Protein AF-T2JUA9-F1 (afdb_monomer)

pLDDT: mean 73.53, std 23.43, range [33.09, 97.94]

Sequence (175 aa):
MSMEQFPQRSDSTESLGLSSFHERRRCLEEEHQWLLKQIKRKRTELKNFLDQMRSIGMEIFRRVSPIQQQIQELDREIHELFSEILTKRKLGKKSKEDIVGVYHSLQLMGVISPQSEELKEDDEQWQEDFGDVFSDEQEFKSAKKNNQKKPIIQRKRMKIMILTKGIKNLINQGK

Radius of gyration: 38.96 Å; Cα contacts (8 Å, |Δi|>4): 16; chains: 1; bounding box: 73×70×127 Å

Structure (mmCIF, N/CA/C/O backbone):
data_AF-T2JUA9-F1
#
_entry.id   AF-T2JUA9-F1
#
loop_
_atom_site.group_PDB
_atom_site.id
_atom_site.type_symbol
_atom_site.label_atom_id
_atom_site.label_alt_id
_atom_site.label_comp_id
_atom_site.label_asym_id
_atom_site.label_entity_id
_atom_site.label_seq_id
_atom_site.pdbx_PDB_ins_code
_atom_site.Cartn_x
_atom_site.Cartn_y
_atom_site.Cartn_z
_atom_site.occupancy
_atom_site.B_iso_or_equiv
_atom_site.auth_seq_id
_atom_site.auth_comp_id
_atom_site.auth_asym_id
_atom_site.auth_atom_id
_atom_site.pdbx_PDB_model_num
ATOM 1 N N . MET A 1 1 ? 42.697 -18.830 -91.925 1.00 35.06 1 MET A N 1
ATOM 2 C CA . MET A 1 1 ? 43.591 -18.495 -90.796 1.00 35.06 1 MET A CA 1
ATOM 3 C C . MET A 1 1 ? 43.258 -17.064 -90.407 1.00 35.06 1 MET A C 1
ATOM 5 O O . MET A 1 1 ? 43.391 -16.207 -91.263 1.00 35.06 1 MET A O 1
ATOM 9 N N . SER A 1 2 ? 42.437 -16.878 -89.368 1.00 43.53 2 SER A N 1
ATOM 10 C CA . SER A 1 2 ? 42.854 -16.531 -87.985 1.00 43.53 2 SER A CA 1
ATOM 11 C C . SER A 1 2 ? 43.320 -15.067 -87.911 1.00 43.53 2 SER A C 1
ATOM 13 O O . SER A 1 2 ? 44.166 -14.686 -88.701 1.00 43.53 2 SER A O 1
ATOM 15 N N . MET A 1 3 ? 42.849 -14.183 -87.033 1.00 37.28 3 MET A N 1
ATOM 16 C CA . MET A 1 3 ? 42.080 -14.302 -85.794 1.00 37.28 3 MET A CA 1
ATOM 17 C C . MET A 1 3 ? 41.148 -13.091 -85.663 1.00 37.28 3 MET A C 1
ATOM 19 O O . MET A 1 3 ? 41.554 -11.971 -85.964 1.00 37.28 3 MET A O 1
ATOM 23 N N . GLU A 1 4 ? 39.943 -13.305 -85.139 1.00 47.09 4 GLU A N 1
ATOM 24 C CA . GLU A 1 4 ? 39.171 -12.226 -84.528 1.00 47.09 4 GLU A CA 1
ATOM 25 C C . GLU A 1 4 ? 39.802 -11.847 -83.188 1.00 47.09 4 GLU A C 1
ATOM 27 O O . GLU A 1 4 ? 40.094 -12.710 -82.358 1.00 47.09 4 GLU A O 1
ATOM 32 N N . GLN A 1 5 ? 40.019 -10.551 -82.982 1.00 39.88 5 GLN A N 1
ATOM 33 C CA . GLN A 1 5 ? 40.555 -10.001 -81.747 1.00 39.88 5 GLN A CA 1
ATOM 34 C C . GLN A 1 5 ? 39.461 -9.144 -81.104 1.00 39.88 5 GLN A C 1
ATOM 36 O O . GLN A 1 5 ? 39.274 -7.980 -81.445 1.00 39.88 5 GLN A O 1
ATOM 41 N N . PHE A 1 6 ? 38.699 -9.748 -80.191 1.00 40.50 6 PHE A N 1
ATOM 42 C CA . PHE A 1 6 ? 37.805 -9.017 -79.295 1.00 40.50 6 PHE A CA 1
ATOM 43 C C . PHE A 1 6 ? 38.641 -8.381 -78.175 1.00 40.50 6 PHE A C 1
ATOM 45 O O . PHE A 1 6 ? 39.357 -9.111 -77.481 1.00 40.50 6 PHE A O 1
ATOM 52 N N . PRO A 1 7 ? 38.566 -7.059 -77.941 1.00 47.34 7 PRO A N 1
ATOM 53 C CA . PRO A 1 7 ? 39.173 -6.479 -76.756 1.00 47.34 7 PRO A CA 1
ATOM 54 C C . PRO A 1 7 ? 38.363 -6.907 -75.527 1.00 47.34 7 PRO A C 1
ATOM 56 O O . PRO A 1 7 ? 37.167 -6.627 -75.416 1.00 47.34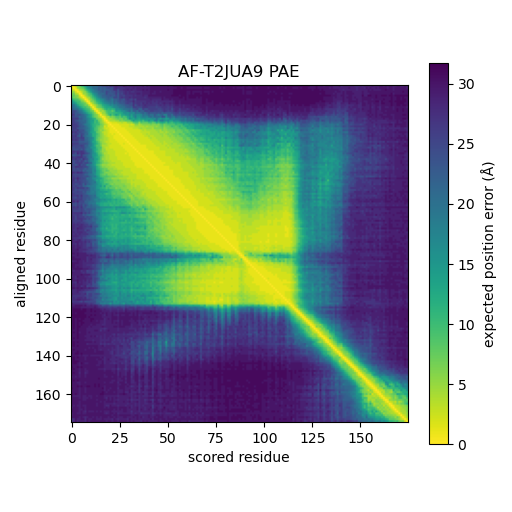 7 PRO A O 1
ATOM 59 N N . GLN A 1 8 ? 39.026 -7.609 -74.606 1.00 47.97 8 GLN A N 1
ATOM 60 C CA . GLN A 1 8 ? 38.468 -7.959 -73.307 1.00 47.97 8 GLN A CA 1
ATOM 61 C C . GLN A 1 8 ? 38.106 -6.688 -72.536 1.00 47.97 8 GLN A C 1
ATOM 63 O O . GLN A 1 8 ? 38.952 -5.839 -72.259 1.00 47.97 8 GLN A O 1
ATOM 68 N N . ARG A 1 9 ? 36.820 -6.565 -72.203 1.00 52.38 9 ARG A N 1
ATOM 69 C CA . ARG A 1 9 ? 36.278 -5.541 -71.317 1.00 52.38 9 ARG A CA 1
ATOM 70 C C . ARG A 1 9 ? 35.889 -6.199 -69.996 1.00 52.38 9 ARG A C 1
ATOM 72 O O . ARG A 1 9 ? 34.756 -6.625 -69.819 1.00 52.38 9 ARG A O 1
ATOM 79 N N . SER A 1 10 ? 36.836 -6.253 -69.081 1.00 54.94 10 SER A N 1
ATOM 80 C CA . SER A 1 10 ? 36.655 -6.528 -67.653 1.00 54.94 10 SER A CA 1
ATOM 81 C C . SER A 1 10 ? 37.862 -5.853 -67.012 1.00 54.94 10 SER A C 1
ATOM 83 O O . SER A 1 10 ? 38.975 -6.100 -67.449 1.00 54.94 10 SER A O 1
ATOM 85 N N . ASP A 1 11 ? 37.733 -4.747 -66.278 1.00 52.72 11 ASP A N 1
ATOM 86 C CA . ASP A 1 11 ? 37.813 -4.805 -64.808 1.00 52.72 11 ASP A CA 1
ATOM 87 C C . ASP A 1 11 ? 37.457 -3.446 -64.150 1.00 52.72 11 ASP A C 1
ATOM 89 O O . ASP A 1 11 ? 37.860 -3.143 -63.029 1.00 52.72 11 ASP A O 1
ATOM 93 N N . SER A 1 12 ? 36.716 -2.557 -64.824 1.00 52.94 12 SER A N 1
ATOM 94 C CA . SER A 1 12 ? 36.457 -1.203 -64.291 1.00 52.94 12 SER A CA 1
ATOM 95 C C . SER A 1 12 ? 35.226 -1.087 -63.377 1.00 52.94 12 SER A C 1
ATOM 97 O O . SER A 1 12 ? 35.005 -0.032 -62.787 1.00 52.94 12 SER A O 1
ATOM 99 N N . THR A 1 13 ? 34.402 -2.132 -63.256 1.00 53.56 13 THR A N 1
ATOM 100 C CA . THR A 1 13 ? 33.140 -2.096 -62.488 1.00 53.56 13 THR A CA 1
ATOM 101 C C . THR A 1 13 ? 33.277 -2.570 -61.040 1.00 53.56 13 THR A C 1
ATOM 103 O O . THR A 1 13 ? 32.517 -2.112 -60.189 1.00 53.56 13 THR A O 1
ATOM 106 N N . GLU A 1 14 ? 34.249 -3.432 -60.722 1.00 56.19 14 GLU A N 1
ATOM 107 C CA . GLU A 1 14 ? 34.450 -3.928 -59.347 1.00 56.19 14 GLU A CA 1
ATOM 108 C C . GLU A 1 14 ? 35.014 -2.848 -58.409 1.00 56.19 14 GLU A C 1
ATOM 110 O O . GLU A 1 14 ? 34.569 -2.719 -57.269 1.00 56.19 14 GLU A O 1
ATOM 115 N N . SER A 1 15 ? 35.929 -2.008 -58.902 1.00 57.44 15 SER A N 1
ATOM 116 C CA . SER A 1 15 ? 36.579 -0.951 -58.109 1.00 57.44 15 SER A CA 1
ATOM 117 C C . SER A 1 15 ? 35.595 0.117 -57.598 1.00 57.44 15 SER A C 1
ATOM 119 O O . SER A 1 15 ? 35.653 0.530 -56.438 1.00 57.44 15 SER A O 1
ATOM 121 N N . LEU A 1 16 ? 34.618 0.515 -58.425 1.00 59.59 16 LEU A N 1
ATOM 122 C CA . LEU A 1 16 ? 33.606 1.514 -58.051 1.00 59.59 16 LEU A CA 1
ATOM 123 C C . LEU A 1 16 ? 32.585 0.965 -57.034 1.00 59.59 16 LEU A C 1
ATOM 125 O O . LEU A 1 16 ? 32.177 1.681 -56.116 1.00 59.59 16 LEU A O 1
ATOM 129 N N . GLY A 1 17 ? 32.213 -0.317 -57.143 1.00 65.44 17 GLY A N 1
ATOM 130 C CA . GLY A 1 17 ? 31.304 -0.973 -56.197 1.00 65.44 17 GLY A CA 1
ATOM 131 C C . GLY A 1 17 ? 31.890 -1.097 -54.786 1.00 65.44 17 GLY A C 1
ATOM 132 O O . GLY A 1 17 ? 31.177 -0.896 -53.800 1.00 65.44 17 GLY A O 1
ATOM 133 N N . LEU A 1 18 ? 33.202 -1.328 -54.669 1.00 68.94 18 LEU A N 1
ATOM 134 C CA . LEU A 1 18 ? 33.895 -1.419 -53.378 1.00 68.94 18 LEU A CA 1
ATOM 135 C C . LEU A 1 18 ? 33.876 -0.094 -52.597 1.00 68.94 18 LEU A C 1
ATOM 137 O O . LEU A 1 18 ? 33.647 -0.111 -51.385 1.00 68.94 18 LEU A O 1
ATOM 141 N N . SER A 1 19 ? 34.035 1.054 -53.271 1.00 78.75 19 SER A N 1
ATOM 142 C CA . SER A 1 19 ? 33.963 2.372 -52.613 1.00 78.75 19 SER A CA 1
ATOM 143 C C . SER A 1 19 ? 32.577 2.631 -52.021 1.00 78.75 19 SER A C 1
ATOM 145 O O . SER A 1 19 ? 32.457 2.901 -50.824 1.00 78.75 19 SER A O 1
ATOM 147 N N . SER A 1 20 ? 31.516 2.434 -52.815 1.00 80.75 20 SER A N 1
ATOM 148 C CA . SER A 1 20 ? 30.131 2.615 -52.347 1.00 80.75 20 SER A CA 1
ATOM 149 C C . SER A 1 20 ? 29.759 1.674 -51.193 1.00 80.75 20 SER A C 1
ATOM 151 O O . SER A 1 20 ? 29.047 2.055 -50.261 1.00 80.75 20 SER A O 1
ATOM 153 N N . PHE A 1 21 ? 30.287 0.446 -51.201 1.00 86.62 21 PHE A N 1
ATOM 154 C CA . PHE A 1 21 ? 30.085 -0.512 -50.121 1.00 86.62 21 PHE A CA 1
ATOM 155 C C . PHE A 1 21 ? 30.770 -0.056 -48.825 1.00 86.62 21 PHE A C 1
ATOM 157 O O . PHE A 1 21 ? 30.180 -0.129 -47.743 1.00 86.62 21 PHE A O 1
ATOM 164 N N . HIS A 1 22 ? 32.007 0.437 -48.915 1.00 88.56 22 HIS A N 1
ATOM 165 C CA . HIS A 1 22 ? 32.740 0.954 -47.763 1.00 88.56 22 HIS A CA 1
ATOM 166 C C . HIS A 1 22 ? 32.113 2.224 -47.179 1.00 88.56 22 HIS A C 1
ATOM 168 O O . HIS A 1 22 ? 32.076 2.357 -45.953 1.00 88.56 22 HIS A O 1
ATOM 174 N N . GLU A 1 23 ? 31.579 3.110 -48.018 1.00 87.25 23 GLU A N 1
ATOM 175 C CA . GLU A 1 23 ? 30.815 4.291 -47.597 1.00 87.25 23 GLU A CA 1
ATOM 176 C C . GLU A 1 23 ? 29.528 3.899 -46.870 1.00 87.25 23 GLU A C 1
ATOM 178 O O . GLU A 1 23 ? 29.301 4.348 -45.745 1.00 87.25 23 GLU A O 1
ATOM 183 N N . ARG A 1 24 ? 28.734 2.978 -47.435 1.00 92.94 24 ARG A N 1
ATOM 184 C CA . ARG A 1 24 ? 27.520 2.471 -46.777 1.00 92.94 24 ARG A CA 1
ATOM 185 C C . ARG A 1 24 ? 27.830 1.826 -45.431 1.00 92.94 24 ARG A C 1
ATOM 187 O O . ARG A 1 24 ? 27.131 2.070 -44.453 1.00 92.94 24 ARG A O 1
ATOM 194 N N . ARG A 1 25 ? 28.887 1.013 -45.360 1.00 92.12 25 ARG A N 1
ATOM 195 C CA . ARG A 1 25 ? 29.331 0.394 -44.104 1.00 92.12 25 ARG A CA 1
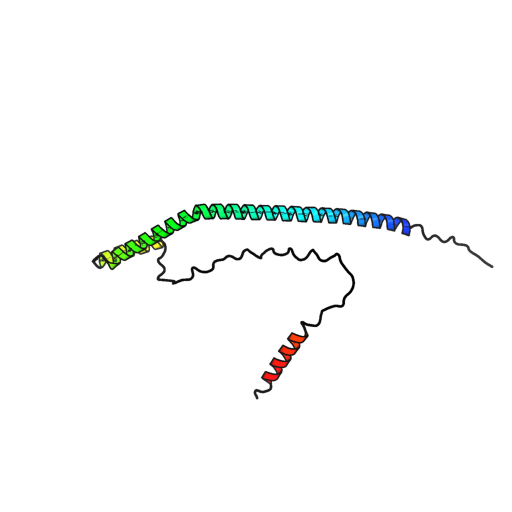ATOM 196 C C . ARG A 1 25 ? 29.737 1.448 -43.071 1.00 92.12 25 ARG A C 1
ATOM 198 O O . ARG A 1 25 ? 29.414 1.282 -41.902 1.00 92.12 25 ARG A O 1
ATOM 205 N N . ARG A 1 26 ? 30.438 2.510 -43.483 1.00 91.50 26 ARG A N 1
ATOM 206 C CA . ARG A 1 26 ? 30.824 3.612 -42.589 1.00 91.50 26 ARG A CA 1
ATOM 207 C C . ARG A 1 26 ? 29.591 4.342 -42.055 1.00 91.50 26 ARG A C 1
ATOM 209 O O . ARG A 1 26 ? 29.487 4.507 -40.848 1.00 91.50 26 ARG A O 1
ATOM 216 N N . CYS A 1 27 ? 28.653 4.694 -42.931 1.00 93.31 27 CYS A N 1
ATOM 217 C CA . CYS A 1 27 ? 27.399 5.347 -42.555 1.00 93.31 27 CYS A CA 1
ATOM 218 C C . CYS A 1 27 ? 26.593 4.497 -41.555 1.00 93.31 27 CYS A C 1
ATOM 220 O O . CYS A 1 27 ? 26.210 4.990 -40.499 1.00 93.31 27 CYS A O 1
ATOM 222 N N . LEU A 1 28 ? 26.443 3.195 -41.819 1.00 95.31 28 LEU A N 1
ATOM 223 C CA . LEU A 1 28 ? 25.773 2.271 -40.897 1.00 95.31 28 LEU A CA 1
ATOM 224 C C . LEU A 1 28 ? 26.480 2.167 -39.540 1.00 95.31 28 LEU A C 1
ATOM 226 O O . LEU A 1 28 ? 25.818 2.076 -38.509 1.00 95.31 28 LEU A O 1
ATOM 230 N N . GLU A 1 29 ? 27.814 2.177 -39.515 1.00 95.31 29 GLU A N 1
ATOM 231 C CA . GLU A 1 29 ? 28.571 2.173 -38.260 1.00 95.31 29 GLU A CA 1
ATOM 232 C C . GLU A 1 29 ? 28.345 3.476 -37.478 1.00 95.31 29 GLU A C 1
ATOM 234 O O . GLU A 1 29 ? 28.133 3.442 -36.269 1.00 95.31 29 GLU A O 1
ATOM 239 N N . GLU A 1 30 ? 28.327 4.626 -38.152 1.00 95.94 30 GLU A N 1
ATOM 240 C CA . GLU A 1 30 ? 28.049 5.925 -37.529 1.00 95.94 30 GLU A CA 1
ATOM 241 C C . GLU A 1 30 ? 26.632 5.987 -36.940 1.00 95.94 30 GLU A C 1
ATOM 243 O O . GLU A 1 30 ? 26.468 6.372 -35.776 1.00 95.94 30 GLU A O 1
ATOM 248 N N . GLU A 1 31 ? 25.622 5.535 -37.689 1.00 95.75 31 GLU A N 1
ATOM 249 C CA . GLU A 1 31 ? 24.239 5.415 -37.215 1.00 95.75 31 GLU A CA 1
ATOM 250 C C . GLU A 1 31 ? 24.129 4.450 -36.030 1.00 95.75 31 GLU A C 1
ATOM 252 O O . GLU A 1 31 ? 23.482 4.762 -35.028 1.00 95.75 31 GLU A O 1
ATOM 257 N N . HIS A 1 32 ? 24.811 3.303 -36.093 1.00 97.19 32 HIS A N 1
ATOM 258 C CA . HIS A 1 32 ? 24.848 2.334 -35.002 1.00 97.19 32 HIS A CA 1
ATOM 259 C C . HIS A 1 32 ? 25.448 2.938 -33.727 1.00 97.19 32 HIS A C 1
ATOM 261 O O . HIS A 1 32 ? 24.864 2.827 -32.645 1.00 97.19 32 HIS A O 1
ATOM 267 N N . GLN A 1 33 ? 26.582 3.638 -33.837 1.00 96.75 33 GLN A N 1
ATOM 268 C CA . GLN A 1 33 ? 27.197 4.312 -32.693 1.00 96.75 33 GLN A CA 1
ATOM 269 C C . GLN A 1 33 ? 26.305 5.431 -32.143 1.00 96.75 33 GLN A C 1
ATOM 271 O O . GLN A 1 33 ? 26.239 5.626 -30.925 1.00 96.75 33 GLN A O 1
ATOM 276 N N . TRP A 1 34 ? 25.600 6.161 -33.009 1.00 97.69 34 TRP A N 1
ATOM 277 C CA . TRP A 1 34 ? 24.633 7.170 -32.586 1.00 97.69 34 TRP A CA 1
ATOM 278 C C . TRP A 1 34 ? 23.453 6.545 -31.829 1.00 97.69 34 TRP A C 1
ATOM 280 O O . TRP A 1 34 ? 23.147 6.990 -30.720 1.00 97.69 34 TRP A O 1
ATOM 290 N N . LEU A 1 35 ? 22.861 5.466 -32.348 1.00 97.81 35 LEU A N 1
ATOM 291 C CA . LEU A 1 35 ? 21.787 4.726 -31.679 1.00 97.81 35 LEU A CA 1
ATOM 292 C C . LEU A 1 35 ? 22.235 4.197 -30.315 1.00 97.81 35 LEU A C 1
ATOM 294 O O . LEU A 1 35 ? 21.528 4.373 -29.324 1.00 97.81 35 LEU A O 1
ATOM 298 N N . LEU A 1 36 ? 23.440 3.629 -30.216 1.00 97.88 36 LEU A N 1
ATOM 299 C CA . LEU A 1 36 ? 23.989 3.172 -28.937 1.00 97.88 36 LEU A CA 1
ATOM 300 C C . LEU A 1 36 ? 24.147 4.313 -27.925 1.00 97.88 36 LEU A C 1
ATOM 302 O O . LEU A 1 36 ? 23.899 4.114 -26.733 1.00 97.88 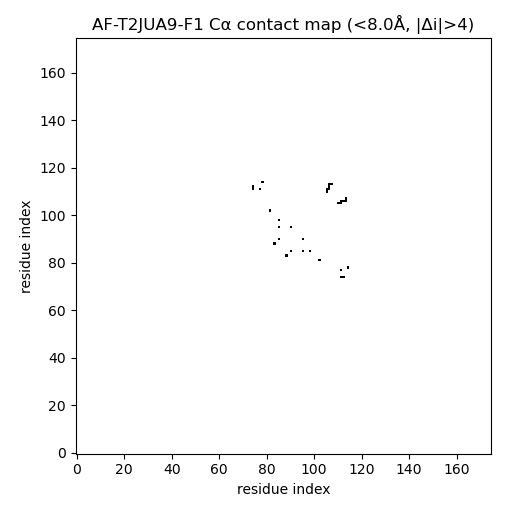36 LEU A O 1
ATOM 306 N N . LYS A 1 37 ? 24.540 5.514 -28.369 1.00 97.81 37 LYS A N 1
ATOM 307 C CA . LYS A 1 37 ? 24.589 6.700 -27.499 1.00 97.81 37 LYS A CA 1
ATOM 308 C C . LYS A 1 37 ? 23.193 7.096 -27.023 1.00 97.81 37 LYS A C 1
ATOM 310 O O . LYS A 1 37 ? 23.035 7.381 -25.838 1.00 97.81 37 LYS A O 1
ATOM 315 N N . GLN A 1 38 ? 22.192 7.070 -27.905 1.00 97.50 38 GLN A N 1
ATOM 316 C CA . GLN A 1 38 ? 20.807 7.369 -27.528 1.00 97.50 38 GLN A CA 1
ATOM 317 C C . GLN A 1 38 ? 20.256 6.350 -26.531 1.00 97.50 38 GLN A C 1
ATOM 319 O O . GLN A 1 38 ? 19.705 6.743 -25.506 1.00 97.50 38 GLN A O 1
ATOM 324 N N . ILE A 1 39 ? 20.477 5.054 -26.767 1.00 97.06 39 ILE A N 1
ATOM 325 C CA . ILE A 1 39 ? 20.061 3.984 -25.851 1.00 97.06 39 ILE A CA 1
ATOM 326 C C . ILE A 1 39 ? 20.698 4.187 -24.475 1.00 97.06 39 ILE A C 1
ATOM 328 O O . ILE A 1 39 ? 20.001 4.143 -23.464 1.00 97.06 39 ILE A O 1
ATOM 332 N N . LYS A 1 40 ? 22.006 4.469 -24.417 1.00 97.50 40 LYS A N 1
ATOM 333 C CA . LYS A 1 40 ? 22.697 4.748 -23.149 1.00 97.50 40 LYS A CA 1
ATOM 334 C C . LYS A 1 40 ? 22.109 5.962 -22.436 1.00 97.50 40 LYS A C 1
ATOM 336 O O . LYS A 1 40 ? 21.808 5.869 -21.253 1.00 97.50 40 LYS A O 1
ATOM 341 N N . ARG A 1 41 ? 21.897 7.068 -23.155 1.00 97.81 41 ARG A N 1
ATOM 342 C CA . ARG A 1 41 ? 21.285 8.278 -22.595 1.00 97.81 41 ARG A CA 1
ATOM 343 C C . ARG A 1 41 ? 19.898 7.986 -22.020 1.00 97.81 41 ARG A C 1
ATOM 345 O O . ARG A 1 41 ? 19.626 8.374 -20.890 1.00 97.81 41 ARG A O 1
ATOM 352 N N . LYS A 1 42 ? 19.053 7.264 -22.760 1.00 97.94 42 LYS A N 1
ATOM 353 C CA . LYS A 1 42 ? 17.697 6.908 -22.323 1.00 97.94 42 LYS A CA 1
ATOM 354 C C . LYS A 1 42 ? 17.691 5.980 -21.113 1.00 97.94 42 LYS A C 1
ATOM 356 O O . LYS A 1 42 ? 16.890 6.189 -20.210 1.00 97.94 42 LYS A O 1
ATOM 361 N N . ARG A 1 43 ? 18.615 5.017 -21.042 1.00 97.19 43 ARG A N 1
ATOM 362 C CA . ARG A 1 43 ? 18.802 4.175 -19.848 1.00 97.19 43 ARG A CA 1
ATOM 363 C C . ARG A 1 43 ? 19.178 5.006 -18.620 1.00 97.19 43 ARG A C 1
ATOM 365 O O . ARG A 1 43 ? 18.602 4.804 -17.557 1.00 97.19 43 ARG A O 1
ATOM 372 N N . THR A 1 44 ? 20.082 5.975 -18.768 1.00 97.69 44 THR A N 1
ATOM 373 C CA . THR A 1 44 ? 20.444 6.884 -17.670 1.00 97.69 44 THR A CA 1
ATOM 374 C C . THR A 1 44 ? 19.271 7.773 -17.249 1.00 97.69 44 THR A C 1
ATOM 376 O O . THR A 1 44 ? 19.032 7.928 -16.056 1.00 97.69 44 THR A O 1
ATOM 379 N N . GLU A 1 45 ? 18.521 8.333 -18.204 1.00 97.88 45 GLU A N 1
ATOM 380 C CA . GLU A 1 45 ? 17.315 9.127 -17.920 1.00 97.88 45 GLU A CA 1
ATOM 381 C C . GLU A 1 45 ? 16.276 8.303 -17.140 1.00 97.88 45 GLU A C 1
ATOM 383 O O . GLU A 1 45 ? 15.756 8.778 -16.132 1.00 97.88 45 GLU A O 1
ATOM 388 N N . LEU A 1 46 ? 16.036 7.050 -17.546 1.00 97.94 46 LEU A N 1
ATOM 389 C CA . LEU A 1 46 ? 15.123 6.139 -16.852 1.00 97.94 46 LEU A CA 1
ATOM 390 C C . LEU A 1 46 ? 15.592 5.823 -15.427 1.00 97.94 46 LEU A C 1
ATOM 392 O O . LEU A 1 46 ? 14.793 5.876 -14.495 1.00 97.94 46 LEU A O 1
ATOM 396 N N . LYS A 1 47 ? 16.884 5.532 -15.245 1.00 97.06 47 LYS A N 1
ATOM 397 C CA . LYS A 1 47 ? 17.455 5.276 -13.918 1.00 97.06 47 LYS A CA 1
ATOM 398 C C . LYS A 1 47 ? 17.265 6.473 -12.984 1.00 97.06 47 LYS A C 1
ATOM 400 O O . LYS A 1 47 ? 16.772 6.304 -11.875 1.00 97.06 47 LYS A O 1
ATOM 405 N N . ASN A 1 48 ? 17.579 7.678 -13.458 1.00 97.56 48 ASN A N 1
ATOM 406 C CA . ASN A 1 48 ? 17.402 8.900 -12.673 1.00 97.56 48 ASN A CA 1
ATOM 407 C C . ASN A 1 48 ? 15.935 9.111 -12.275 1.00 97.56 48 ASN A C 1
ATOM 409 O O . ASN A 1 48 ? 15.654 9.511 -11.148 1.00 97.56 48 ASN A O 1
ATOM 413 N N . PHE A 1 49 ? 15.001 8.827 -13.184 1.00 97.81 49 PHE A N 1
ATOM 414 C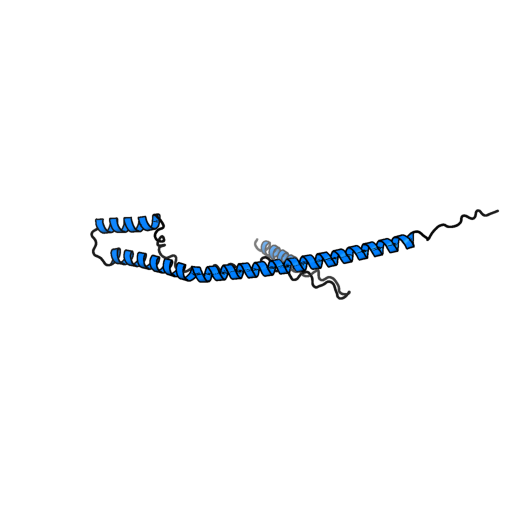 CA . PHE A 1 49 ? 13.573 8.924 -12.896 1.00 97.81 49 PHE A CA 1
ATOM 415 C C . PHE A 1 49 ? 13.126 7.912 -11.829 1.00 97.81 49 PHE A C 1
ATOM 417 O O . PHE A 1 49 ? 12.389 8.271 -10.913 1.00 97.81 49 PHE A O 1
ATOM 424 N N . LEU A 1 50 ? 13.605 6.666 -11.894 1.00 97.25 50 LEU A N 1
ATOM 425 C CA . LEU A 1 50 ? 13.328 5.652 -10.871 1.00 97.25 50 LEU A CA 1
ATOM 426 C C . LEU A 1 50 ? 13.878 6.056 -9.499 1.00 97.25 50 LEU A C 1
ATOM 428 O O . LEU A 1 50 ? 13.176 5.923 -8.496 1.00 97.25 50 LEU A O 1
ATOM 432 N N . ASP A 1 51 ? 15.096 6.595 -9.452 1.00 96.56 51 ASP A N 1
ATOM 433 C CA . ASP A 1 51 ? 15.704 7.079 -8.210 1.00 96.56 51 ASP A CA 1
ATOM 434 C C . ASP A 1 51 ? 14.889 8.239 -7.609 1.00 96.56 51 ASP A C 1
ATOM 436 O O . ASP A 1 51 ? 14.639 8.272 -6.400 1.00 96.56 51 ASP A O 1
ATOM 440 N N . GLN A 1 52 ? 14.393 9.151 -8.452 1.00 97.19 52 GLN A N 1
ATOM 441 C CA . GLN A 1 52 ? 13.494 10.229 -8.034 1.00 97.19 52 GLN A CA 1
ATOM 442 C C . GLN A 1 52 ? 12.165 9.695 -7.491 1.00 97.19 52 GLN A C 1
ATOM 444 O O . GLN A 1 52 ? 11.750 10.101 -6.405 1.00 97.19 52 GLN A O 1
ATOM 449 N N . MET A 1 53 ? 11.516 8.758 -8.189 1.00 96.62 53 MET A N 1
ATOM 450 C CA . MET A 1 53 ? 10.274 8.142 -7.709 1.00 96.62 53 MET A CA 1
ATOM 451 C C . MET A 1 53 ? 10.474 7.427 -6.374 1.00 96.62 53 MET A C 1
ATOM 453 O O . MET A 1 53 ? 9.659 7.591 -5.468 1.00 96.62 53 MET A O 1
ATOM 457 N N . ARG A 1 54 ? 11.582 6.692 -6.210 1.00 95.88 54 ARG A N 1
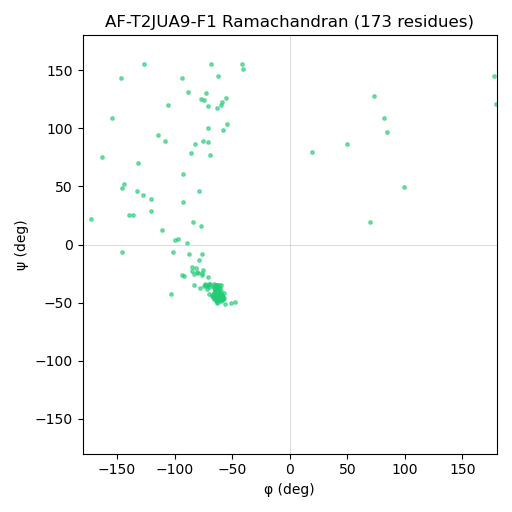ATOM 458 C CA . ARG A 1 54 ? 11.917 6.035 -4.941 1.00 95.88 54 ARG A CA 1
ATOM 459 C C . ARG A 1 54 ? 12.110 7.057 -3.823 1.00 95.88 54 ARG A C 1
ATOM 461 O O . ARG A 1 54 ? 11.600 6.851 -2.726 1.00 95.88 54 ARG A O 1
ATOM 468 N N . SER A 1 55 ? 12.805 8.164 -4.090 1.00 97.19 55 SER A N 1
ATOM 469 C CA . SER A 1 55 ? 12.981 9.245 -3.114 1.00 97.19 55 SER A CA 1
ATOM 470 C C . SER A 1 55 ? 11.646 9.843 -2.674 1.00 97.19 55 SER A C 1
ATOM 472 O O . SER A 1 55 ? 11.412 9.991 -1.477 1.00 97.19 55 SER A O 1
ATOM 474 N N . ILE A 1 56 ? 10.760 10.144 -3.627 1.00 97.31 56 ILE A N 1
ATOM 475 C CA . ILE A 1 56 ? 9.427 10.693 -3.345 1.00 97.31 56 ILE A CA 1
ATOM 476 C C . ILE A 1 56 ? 8.599 9.688 -2.537 1.00 97.31 56 ILE A C 1
ATOM 478 O O . ILE A 1 56 ? 8.012 10.051 -1.520 1.00 97.31 56 ILE A O 1
ATOM 482 N N . GLY A 1 57 ? 8.593 8.414 -2.941 1.00 96.12 57 GLY A N 1
ATOM 483 C CA . GLY A 1 57 ? 7.892 7.352 -2.221 1.00 96.12 57 GLY A CA 1
ATOM 484 C C . GLY A 1 57 ? 8.372 7.211 -0.775 1.00 96.12 57 GLY A C 1
ATOM 485 O O . GLY A 1 57 ? 7.556 7.173 0.144 1.00 96.12 57 GLY A O 1
ATOM 486 N N . MET A 1 58 ? 9.691 7.224 -0.548 1.00 97.12 58 MET A N 1
ATOM 487 C CA . MET A 1 58 ? 10.265 7.185 0.803 1.00 97.12 58 MET A CA 1
ATOM 488 C C . MET A 1 58 ? 9.889 8.413 1.636 1.00 97.12 58 MET A C 1
ATOM 490 O O . MET A 1 58 ? 9.651 8.291 2.836 1.00 97.12 58 MET A O 1
ATOM 494 N N . GLU A 1 59 ? 9.845 9.598 1.031 1.00 96.94 59 GLU A N 1
ATOM 495 C CA . GLU A 1 59 ? 9.460 10.821 1.730 1.00 96.94 59 GLU A CA 1
ATOM 496 C C . GLU A 1 59 ? 7.986 10.796 2.151 1.00 96.94 59 GLU A C 1
ATOM 498 O O . GLU A 1 59 ? 7.675 11.107 3.302 1.00 96.94 59 GLU A O 1
ATOM 503 N N . ILE A 1 60 ? 7.090 10.375 1.255 1.00 96.62 60 ILE A N 1
ATOM 504 C CA . ILE A 1 60 ? 5.666 10.198 1.566 1.00 96.62 60 ILE A CA 1
ATOM 505 C C . ILE A 1 60 ? 5.508 9.175 2.689 1.00 96.62 60 ILE A C 1
ATOM 507 O O . ILE A 1 60 ? 4.849 9.466 3.685 1.00 96.62 60 ILE A O 1
ATOM 511 N N . PHE A 1 61 ? 6.166 8.018 2.580 1.00 95.19 61 PHE A N 1
ATOM 512 C CA . PHE A 1 61 ? 6.111 6.980 3.606 1.00 95.19 61 PHE A CA 1
ATOM 513 C C . PHE A 1 61 ? 6.566 7.502 4.973 1.00 95.19 61 PHE A C 1
ATOM 515 O O . PHE A 1 61 ? 5.868 7.318 5.964 1.00 95.19 61 PHE A O 1
ATOM 522 N N . ARG A 1 62 ? 7.687 8.232 5.035 1.00 95.69 62 ARG A N 1
ATOM 523 C CA . ARG A 1 62 ? 8.182 8.831 6.286 1.00 95.69 62 ARG A CA 1
ATOM 524 C C . ARG A 1 62 ? 7.195 9.811 6.913 1.00 95.69 62 ARG A C 1
ATOM 526 O O . ARG A 1 62 ? 7.137 9.903 8.134 1.00 95.69 62 ARG A O 1
ATOM 533 N N . ARG A 1 63 ? 6.441 10.552 6.098 1.00 95.56 63 ARG A N 1
ATOM 534 C CA . ARG A 1 63 ? 5.438 11.515 6.578 1.00 95.56 63 ARG A CA 1
ATOM 535 C C . ARG A 1 63 ? 4.143 10.833 7.025 1.00 95.56 63 ARG A C 1
ATOM 537 O O . ARG A 1 63 ? 3.546 11.270 8.001 1.00 95.56 63 ARG A O 1
ATOM 544 N N . VAL A 1 64 ? 3.716 9.783 6.326 1.00 96.31 64 VAL A N 1
ATOM 545 C CA . VAL A 1 64 ? 2.449 9.077 6.590 1.00 96.31 64 VAL A CA 1
ATOM 546 C C . VAL A 1 64 ? 2.589 8.040 7.705 1.00 96.31 64 VAL A C 1
ATOM 548 O O . VAL A 1 64 ? 1.670 7.888 8.501 1.00 96.31 64 VAL A O 1
ATOM 551 N N . SER A 1 65 ? 3.742 7.377 7.815 1.00 95.12 65 SER A N 1
ATOM 552 C CA . SER A 1 65 ? 4.024 6.347 8.822 1.00 95.12 65 SER A CA 1
ATOM 553 C C . SER A 1 65 ? 3.637 6.739 10.261 1.00 95.12 65 SER A C 1
ATOM 555 O O . SER A 1 65 ? 2.906 5.966 10.879 1.00 95.12 65 SER A O 1
ATOM 557 N N . PRO A 1 66 ? 4.009 7.917 10.805 1.00 96.25 66 PRO A N 1
ATOM 558 C CA . PRO A 1 66 ? 3.598 8.290 12.161 1.00 96.25 66 PRO A CA 1
ATOM 559 C C . PRO A 1 66 ? 2.083 8.501 12.296 1.00 96.25 66 PRO A C 1
ATOM 561 O O . PRO A 1 66 ? 1.510 8.176 13.330 1.00 96.25 66 PRO A O 1
ATOM 564 N N . ILE A 1 67 ? 1.415 9.009 11.255 1.00 96.50 67 ILE A N 1
ATOM 565 C CA . ILE A 1 67 ? -0.045 9.193 11.253 1.00 96.50 67 ILE A CA 1
ATOM 566 C C . ILE A 1 67 ? -0.732 7.826 11.265 1.00 96.50 67 ILE A C 1
ATOM 568 O O . ILE A 1 67 ? -1.672 7.605 12.021 1.00 96.50 67 ILE A O 1
ATOM 572 N N . GLN A 1 68 ? -0.235 6.888 10.460 1.00 94.12 68 GLN A N 1
ATOM 573 C CA . GLN A 1 68 ? -0.751 5.525 10.428 1.00 94.12 68 GLN A CA 1
ATOM 574 C C . GLN A 1 68 ? -0.572 4.820 11.779 1.00 94.12 68 GLN A C 1
ATOM 576 O O . GLN A 1 68 ? -1.508 4.178 12.246 1.00 94.12 68 GLN A O 1
ATOM 581 N N . GLN A 1 69 ? 0.578 4.997 12.436 1.00 95.25 69 GLN A N 1
ATOM 582 C CA . GLN A 1 69 ? 0.809 4.485 13.791 1.00 95.25 69 GLN A CA 1
ATOM 583 C C . GLN A 1 69 ? -0.179 5.077 14.801 1.00 95.25 69 GLN A C 1
ATOM 585 O O . GLN A 1 69 ? -0.741 4.340 15.602 1.00 95.25 69 GLN A O 1
ATOM 590 N N . GLN A 1 70 ? -0.443 6.385 14.739 1.00 96.56 70 GLN A N 1
ATOM 591 C CA . GLN A 1 70 ? -1.434 7.031 15.608 1.00 96.56 70 GLN A CA 1
ATOM 592 C C . GLN A 1 70 ? -2.851 6.495 15.378 1.00 96.56 70 GLN A C 1
ATOM 594 O O . GLN A 1 70 ? -3.581 6.270 16.337 1.00 96.56 70 GLN A O 1
ATOM 599 N N . ILE A 1 71 ? -3.239 6.266 14.122 1.00 95.12 71 ILE A N 1
ATOM 600 C CA . ILE A 1 71 ? -4.544 5.681 13.787 1.00 95.12 71 ILE A CA 1
ATOM 601 C C . ILE A 1 71 ? -4.657 4.263 14.361 1.00 95.12 71 ILE A C 1
ATOM 603 O O . ILE A 1 71 ? -5.671 3.940 14.969 1.00 95.12 71 ILE A O 1
ATOM 607 N N . GLN A 1 72 ? -3.618 3.439 14.208 1.00 94.06 72 GLN A N 1
ATOM 608 C CA . GLN A 1 72 ? -3.587 2.075 14.749 1.00 94.06 72 GLN A CA 1
AT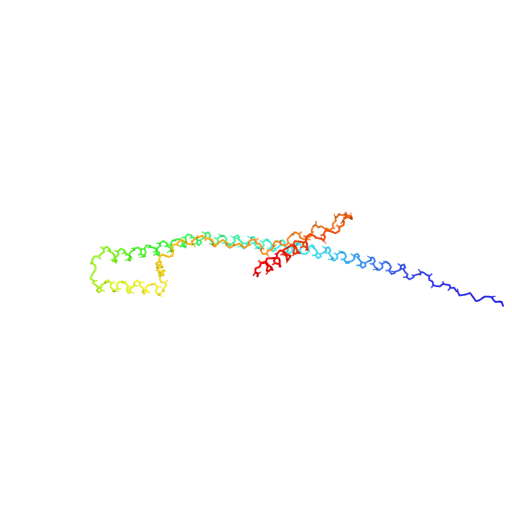OM 609 C C . GLN A 1 72 ? -3.614 2.052 16.282 1.00 94.06 72 GLN A C 1
ATOM 611 O O . GLN A 1 72 ? -4.276 1.203 16.873 1.00 94.06 72 GLN A O 1
ATOM 616 N N . GLU A 1 73 ? -2.914 2.985 16.927 1.00 96.00 73 GLU A N 1
ATOM 617 C CA . GLU A 1 73 ? -2.908 3.125 18.383 1.00 96.00 73 GLU A CA 1
ATOM 618 C C . GLU A 1 73 ? -4.304 3.456 18.917 1.00 96.00 73 GLU A C 1
ATOM 620 O O . GLU A 1 73 ? -4.802 2.770 19.806 1.00 96.00 73 GLU A O 1
ATOM 625 N N . LEU A 1 74 ? -4.962 4.457 18.324 1.00 96.50 74 LEU A N 1
ATOM 626 C CA . LEU A 1 74 ? -6.320 4.852 18.698 1.00 96.50 74 LEU A CA 1
ATOM 627 C C . LEU A 1 74 ? -7.332 3.735 18.438 1.00 96.50 74 LEU A C 1
ATOM 629 O O . LEU A 1 74 ? -8.218 3.504 19.257 1.00 96.50 74 LEU A O 1
ATOM 633 N N . ASP A 1 75 ? -7.205 3.025 17.317 1.00 95.56 75 ASP A N 1
ATOM 634 C CA . ASP A 1 75 ? -8.057 1.876 17.008 1.00 95.56 75 ASP A CA 1
ATOM 635 C C . ASP A 1 75 ? -7.919 0.779 18.079 1.00 95.56 75 ASP A C 1
ATOM 637 O O . ASP A 1 75 ? -8.924 0.275 18.590 1.00 95.56 75 ASP A O 1
ATOM 641 N N . ARG A 1 76 ? -6.685 0.486 18.515 1.00 95.19 76 ARG A N 1
ATOM 642 C CA . ARG A 1 76 ? -6.427 -0.461 19.607 1.00 95.19 76 ARG A CA 1
ATOM 643 C C . ARG A 1 76 ? -6.987 0.022 20.944 1.00 95.19 76 ARG A C 1
ATOM 645 O O . ARG A 1 76 ? -7.643 -0.763 21.626 1.00 95.19 76 ARG A O 1
ATOM 652 N N . GLU A 1 77 ? -6.787 1.291 21.303 1.00 96.44 77 GLU A N 1
ATOM 653 C CA . GLU A 1 77 ? -7.366 1.874 22.522 1.00 96.44 77 GLU A CA 1
ATOM 654 C C . GLU A 1 77 ? -8.894 1.741 22.534 1.00 96.44 77 GLU A C 1
ATOM 656 O O . GLU A 1 77 ? -9.477 1.381 23.558 1.00 96.44 77 GLU A O 1
ATOM 661 N N . ILE A 1 78 ? -9.564 1.969 21.399 1.00 95.94 78 ILE A N 1
ATOM 662 C CA . ILE A 1 78 ? -11.018 1.798 21.306 1.00 95.94 78 ILE A CA 1
ATOM 663 C C . ILE A 1 78 ? -11.407 0.340 21.585 1.00 95.94 78 ILE A C 1
ATOM 665 O O . ILE A 1 78 ? -12.311 0.096 22.391 1.00 95.94 78 ILE A O 1
ATOM 669 N N . HIS A 1 79 ? -10.719 -0.635 20.982 1.00 95.38 79 HIS A N 1
ATOM 670 C CA . HIS A 1 79 ? -10.964 -2.060 21.247 1.00 95.38 79 HIS A CA 1
ATOM 671 C C . HIS A 1 79 ? -10.737 -2.432 22.717 1.00 95.38 79 HIS A C 1
ATOM 673 O O . HIS A 1 79 ? -11.557 -3.137 23.313 1.00 95.38 79 HIS A O 1
ATOM 679 N N . GLU A 1 80 ? -9.670 -1.923 23.333 1.00 94.88 80 GLU A N 1
ATOM 680 C CA . GLU A 1 80 ? -9.376 -2.132 24.753 1.00 94.88 80 GLU A CA 1
ATOM 681 C C . GLU A 1 80 ? -10.472 -1.549 25.656 1.00 94.88 80 GLU A C 1
ATOM 683 O O . GLU A 1 80 ? -10.922 -2.223 26.587 1.00 94.88 80 GLU A O 1
ATOM 688 N N . LEU A 1 81 ? -10.978 -0.349 25.348 1.00 95.00 81 LEU A N 1
ATOM 689 C CA . LEU A 1 81 ? -12.082 0.277 26.081 1.00 95.00 81 LEU A CA 1
ATOM 690 C C . LEU A 1 81 ? -13.368 -0.552 25.993 1.00 95.00 81 LEU A C 1
ATOM 692 O O . LEU A 1 81 ? -14.035 -0.770 27.009 1.00 95.00 81 LEU A O 1
ATOM 696 N N . PHE A 1 82 ? -13.722 -1.052 24.806 1.00 94.31 82 PHE A N 1
ATOM 697 C CA . PHE A 1 82 ? -14.882 -1.935 24.653 1.00 94.31 82 PHE A CA 1
ATOM 698 C C . PHE A 1 82 ? -14.701 -3.251 25.419 1.00 94.31 82 PHE A C 1
ATOM 700 O O . PHE A 1 82 ? -15.622 -3.680 26.121 1.00 94.31 82 PHE A O 1
ATOM 707 N N . SER A 1 83 ? -13.511 -3.854 25.359 1.00 92.31 83 SER A N 1
ATOM 708 C CA . SER A 1 83 ? -13.174 -5.054 26.132 1.00 92.31 83 SER A CA 1
ATOM 709 C C . SER A 1 83 ? -13.309 -4.810 27.635 1.00 92.31 83 SER A C 1
ATOM 711 O O . SER A 1 83 ? -13.964 -5.579 28.344 1.00 92.31 83 SER A O 1
ATOM 713 N N . GLU A 1 84 ? -12.779 -3.696 28.139 1.00 93.12 84 GLU A N 1
ATOM 714 C CA . GLU A 1 84 ? -12.892 -3.315 29.543 1.00 93.12 84 GLU A CA 1
ATOM 715 C C . GLU A 1 84 ? -14.351 -3.113 29.974 1.00 93.12 84 GLU A C 1
ATOM 717 O O . GLU A 1 84 ? -14.769 -3.640 31.012 1.00 93.12 84 GLU A O 1
ATOM 722 N N . ILE A 1 85 ? -15.150 -2.404 29.172 1.00 92.00 85 ILE A N 1
ATOM 723 C CA . ILE A 1 85 ? -16.575 -2.179 29.447 1.00 92.00 85 ILE A CA 1
ATOM 724 C C . ILE A 1 85 ? -17.330 -3.511 29.518 1.00 92.00 85 ILE A C 1
ATOM 726 O O . ILE A 1 85 ? -18.149 -3.699 30.419 1.00 92.00 85 ILE A O 1
ATOM 730 N N . LEU A 1 86 ? -17.061 -4.436 28.596 1.00 89.31 86 LEU A N 1
ATOM 731 C CA . LEU A 1 86 ? -17.789 -5.701 28.487 1.00 89.31 86 LEU A CA 1
ATOM 732 C C . LEU A 1 86 ? -17.345 -6.765 29.502 1.00 89.31 86 LEU A C 1
ATOM 734 O O . LEU A 1 86 ? -18.142 -7.655 29.821 1.00 89.31 86 LEU A O 1
ATOM 738 N N . THR A 1 87 ? -16.109 -6.691 30.007 1.00 88.56 87 THR A N 1
ATOM 739 C CA . THR A 1 87 ? -15.529 -7.699 30.914 1.00 88.56 87 THR A CA 1
ATOM 740 C C . THR A 1 87 ? -15.491 -7.260 32.377 1.00 88.56 87 THR A C 1
ATOM 742 O O . THR A 1 87 ? -15.825 -8.055 33.256 1.00 88.56 87 THR A O 1
ATOM 745 N N . LYS A 1 88 ? -15.110 -6.008 32.668 1.00 80.62 88 LYS A N 1
ATOM 746 C CA . LYS A 1 88 ? -14.859 -5.547 34.046 1.00 80.62 88 LYS A CA 1
ATOM 747 C C . LYS A 1 88 ? -16.089 -4.933 34.712 1.00 80.62 88 LYS A C 1
ATOM 749 O O . LYS A 1 88 ? -16.214 -4.973 35.937 1.00 80.62 88 LYS A O 1
ATOM 754 N N . ARG A 1 89 ? -17.019 -4.361 33.940 1.00 81.31 89 ARG A N 1
ATOM 755 C CA . ARG A 1 89 ? -18.229 -3.726 34.484 1.00 81.31 89 ARG A CA 1
ATOM 756 C C . ARG A 1 89 ? -19.360 -4.748 34.624 1.00 81.31 89 ARG A C 1
ATOM 758 O O . ARG A 1 89 ? -19.704 -5.452 33.679 1.00 81.31 89 ARG A O 1
ATOM 765 N N . LYS A 1 90 ? -20.008 -4.793 35.796 1.00 84.06 90 LYS A N 1
ATOM 766 C CA . LYS A 1 90 ? -21.241 -5.575 35.998 1.00 84.06 90 LYS A CA 1
ATOM 767 C C . LYS A 1 90 ? -22.403 -4.918 35.251 1.00 84.06 90 LYS A C 1
ATOM 769 O O . LYS A 1 90 ? -23.109 -4.078 35.799 1.00 84.06 90 LYS A O 1
ATOM 774 N N . LEU A 1 91 ? -22.569 -5.291 33.989 1.00 84.81 91 LEU A N 1
ATOM 775 C CA . LEU A 1 91 ? -23.656 -4.840 33.127 1.00 84.81 91 LEU A CA 1
ATOM 776 C C . LEU A 1 91 ? -24.830 -5.826 33.177 1.00 84.81 91 LEU A C 1
ATOM 778 O O . LEU A 1 91 ? -24.642 -7.041 33.246 1.00 84.81 91 LEU A O 1
ATOM 782 N N . GLY A 1 92 ? -26.057 -5.304 33.122 1.00 89.62 92 GLY A N 1
ATOM 783 C CA . GLY A 1 92 ? -27.246 -6.129 32.893 1.00 89.62 92 GLY A CA 1
ATOM 784 C C . GLY A 1 92 ? -27.259 -6.698 31.469 1.00 89.62 92 GLY A C 1
ATOM 785 O O . GLY A 1 92 ? -26.674 -6.103 30.566 1.00 89.62 92 GLY A O 1
ATOM 786 N N . LYS A 1 93 ? -27.959 -7.823 31.247 1.00 89.12 93 LYS A N 1
ATOM 787 C CA . LYS A 1 93 ? -27.988 -8.532 29.947 1.00 89.12 93 LYS A CA 1
ATOM 788 C C . LYS A 1 93 ? -28.321 -7.614 28.764 1.00 89.12 93 LYS A C 1
ATOM 790 O O . LYS A 1 93 ? -27.550 -7.553 27.818 1.00 89.12 93 LYS A O 1
ATOM 795 N N . LYS A 1 94 ? -29.403 -6.837 28.880 1.00 91.19 94 LYS A N 1
ATOM 796 C CA . LYS A 1 94 ? -29.842 -5.900 27.837 1.00 91.19 94 LYS A CA 1
ATOM 797 C C . LYS A 1 94 ? -28.792 -4.829 27.525 1.00 91.19 94 LYS A C 1
ATOM 799 O O . LYS A 1 94 ? -28.447 -4.622 26.376 1.00 91.19 94 LYS A O 1
ATOM 804 N N . SER A 1 95 ? -28.218 -4.211 28.559 1.00 91.38 95 SER A N 1
ATOM 805 C CA . SER A 1 95 ? -27.172 -3.197 28.371 1.00 91.38 95 SER A CA 1
ATOM 806 C C . SER A 1 95 ? -25.918 -3.775 27.715 1.00 91.38 95 SER A C 1
ATOM 808 O O . SER A 1 95 ? -25.275 -3.081 26.935 1.00 91.38 95 SER A O 1
ATOM 810 N N . LYS A 1 96 ? -25.569 -5.032 28.013 1.00 91.19 96 LYS A N 1
ATOM 811 C CA . LYS A 1 96 ? -24.450 -5.714 27.359 1.00 91.19 96 LYS A CA 1
ATOM 812 C C . LYS A 1 96 ? -24.727 -5.930 25.868 1.00 91.19 96 LYS A C 1
ATOM 814 O O . LYS A 1 96 ? -23.855 -5.636 25.060 1.00 91.19 96 LYS A O 1
ATOM 819 N N . GLU A 1 97 ? -25.921 -6.403 25.516 1.00 92.94 97 GLU A N 1
ATOM 820 C CA . GLU A 1 97 ? -26.345 -6.583 24.118 1.00 92.94 97 GLU A CA 1
ATOM 821 C C . GLU A 1 97 ? -26.342 -5.259 23.345 1.00 92.94 97 GLU A C 1
ATOM 823 O O . GLU A 1 97 ? -25.796 -5.205 22.247 1.00 92.94 97 GLU A O 1
ATOM 828 N N . ASP A 1 98 ? -26.854 -4.180 23.944 1.00 94.75 98 ASP A N 1
ATOM 829 C CA . ASP A 1 98 ? -26.867 -2.851 23.320 1.00 94.75 98 ASP A CA 1
ATOM 830 C C . ASP A 1 98 ? -25.438 -2.355 23.018 1.00 94.75 98 ASP A C 1
ATOM 832 O O . ASP A 1 98 ? -25.157 -1.876 21.919 1.00 94.75 98 ASP A O 1
ATOM 836 N N . ILE A 1 99 ? -24.506 -2.513 23.967 1.00 93.12 99 ILE A N 1
ATOM 837 C CA . ILE A 1 99 ? -23.100 -2.100 23.797 1.00 93.12 99 ILE A CA 1
ATOM 838 C C . ILE A 1 99 ? -22.401 -2.936 22.720 1.00 93.12 99 ILE A C 1
ATOM 840 O O . ILE A 1 99 ? -21.679 -2.382 21.893 1.00 93.12 99 ILE A O 1
ATOM 844 N N . VAL A 1 100 ? -22.634 -4.252 22.698 1.00 93.56 100 VAL A N 1
ATOM 845 C CA . VAL A 1 100 ? -22.114 -5.142 21.646 1.00 93.56 100 VAL A CA 1
ATOM 846 C C . VAL A 1 100 ? -22.678 -4.751 20.275 1.00 93.56 100 VAL A C 1
ATOM 848 O O . VAL A 1 100 ? -21.941 -4.720 19.292 1.00 93.56 100 VAL A O 1
ATOM 851 N N . GLY A 1 101 ? -23.958 -4.378 20.206 1.00 94.69 101 GLY A N 1
ATOM 852 C CA . GLY A 1 101 ? -24.585 -3.879 18.982 1.00 94.69 101 GLY A CA 1
ATOM 853 C C . GLY A 1 101 ? -23.932 -2.597 18.460 1.00 94.69 101 GLY A C 1
ATOM 854 O O . GLY A 1 101 ? -23.662 -2.492 17.261 1.00 94.69 101 GLY A O 1
ATOM 855 N N . VAL A 1 102 ? -23.618 -1.644 19.345 1.00 95.62 102 VAL A N 1
ATOM 856 C CA . VAL A 1 102 ? -22.875 -0.422 18.980 1.00 95.62 102 VAL A CA 1
ATOM 857 C C . VAL A 1 102 ? -21.476 -0.768 18.481 1.00 95.62 102 VAL A C 1
ATOM 859 O O . VAL A 1 102 ? -21.075 -0.281 17.427 1.00 95.62 102 VAL A O 1
ATOM 862 N N . TYR A 1 103 ? -20.758 -1.633 19.197 1.00 95.44 103 TYR A N 1
ATOM 863 C CA . TYR A 1 103 ? -19.413 -2.063 18.827 1.00 95.44 103 TYR A CA 1
ATOM 864 C C . TYR A 1 103 ? -19.371 -2.672 17.416 1.00 95.44 103 TYR A C 1
ATOM 866 O O . TYR A 1 103 ? -18.629 -2.195 16.557 1.00 95.44 103 TYR A O 1
ATOM 874 N N . HIS A 1 104 ? -20.251 -3.633 17.125 1.00 94.44 104 HIS A N 1
ATOM 875 C CA . HIS A 1 104 ? -20.355 -4.216 15.785 1.00 94.44 104 HIS A CA 1
ATOM 876 C C . HIS A 1 104 ? -20.815 -3.212 14.729 1.00 94.44 104 HIS A C 1
ATOM 878 O O . HIS A 1 104 ? -20.350 -3.267 13.595 1.00 94.44 104 HIS A O 1
ATOM 884 N N . SER A 1 105 ? -21.691 -2.268 15.076 1.00 96.06 105 SER A N 1
ATOM 885 C CA . SER A 1 105 ? -22.102 -1.219 14.137 1.00 96.06 105 SER A CA 1
ATOM 886 C C . SER A 1 105 ? -20.921 -0.329 13.742 1.00 96.06 105 SER A C 1
ATOM 888 O O . SER A 1 105 ? -20.765 -0.018 12.565 1.00 96.06 105 SER A O 1
ATOM 890 N N . LEU A 1 106 ? -20.059 0.047 14.694 1.00 94.88 106 LEU A N 1
ATOM 891 C CA . LEU A 1 106 ? -18.851 0.834 14.415 1.00 94.88 106 LEU A CA 1
ATOM 892 C C . LEU A 1 106 ? -17.875 0.079 13.503 1.00 94.88 106 LEU A C 1
ATOM 894 O O . LEU A 1 106 ? -17.313 0.686 12.589 1.00 94.88 106 LEU A O 1
ATOM 898 N N . GLN A 1 107 ? -17.731 -1.234 13.701 1.00 95.06 107 GLN A N 1
ATOM 899 C CA . GLN A 1 107 ? -16.936 -2.102 12.825 1.00 95.06 107 GLN A CA 1
ATOM 900 C C . GLN A 1 107 ? -17.537 -2.201 11.418 1.00 95.06 107 GLN A C 1
ATOM 902 O O . GLN A 1 107 ? -16.833 -2.032 10.427 1.00 95.06 107 GLN A O 1
ATOM 907 N N . LEU A 1 108 ? -18.851 -2.432 11.314 1.00 93.75 108 LEU A N 1
ATOM 908 C CA . LEU A 1 108 ? -19.560 -2.548 10.034 1.00 93.75 108 LEU A CA 1
ATOM 909 C C . LEU A 1 108 ? -19.514 -1.250 9.221 1.00 93.75 108 LEU A C 1
ATOM 911 O O . LEU A 1 108 ? -19.444 -1.295 7.996 1.00 93.75 108 LEU A O 1
ATOM 915 N N . MET A 1 109 ? -19.538 -0.097 9.891 1.00 95.19 109 MET A N 1
ATOM 916 C CA . MET A 1 109 ? -19.375 1.210 9.250 1.00 95.19 109 MET A CA 1
ATOM 917 C C . MET A 1 109 ? -17.916 1.519 8.873 1.00 95.19 109 MET A C 1
ATOM 919 O O . MET A 1 109 ? -17.674 2.525 8.209 1.00 95.19 109 MET A O 1
ATOM 923 N N . GLY A 1 110 ? -16.950 0.695 9.295 1.00 92.25 110 GLY A N 1
ATOM 924 C CA . GLY A 1 110 ? -15.521 0.920 9.064 1.00 92.25 110 GLY A CA 1
ATOM 925 C C . GLY A 1 110 ? -14.938 2.090 9.860 1.00 92.25 110 GLY A C 1
ATOM 926 O O . GLY A 1 110 ? -13.897 2.619 9.484 1.00 92.25 110 GLY A O 1
ATOM 927 N N . VAL A 1 111 ? -15.613 2.520 10.934 1.00 94.56 111 VAL A N 1
ATOM 928 C CA . VAL A 1 111 ? -15.113 3.574 11.837 1.00 94.56 111 VAL A CA 1
ATOM 929 C C . VAL A 1 111 ? -13.976 3.041 12.705 1.00 94.56 111 VAL A C 1
ATOM 931 O O . VAL A 1 111 ? -13.039 3.773 13.004 1.00 94.56 111 VAL A O 1
ATOM 934 N N . ILE A 1 112 ? -14.066 1.766 13.081 1.00 94.69 112 ILE A N 1
ATOM 935 C CA . ILE A 1 112 ? -13.000 1.002 13.729 1.00 94.69 112 ILE A CA 1
ATOM 936 C C . ILE A 1 112 ? -12.764 -0.281 12.946 1.00 94.69 112 ILE A C 1
ATOM 938 O O . ILE A 1 112 ? -13.667 -0.774 12.259 1.00 94.69 112 ILE A O 1
ATOM 942 N N . SER A 1 113 ? -11.560 -0.829 13.053 1.00 93.19 113 SER A N 1
ATOM 943 C CA . SER A 1 113 ? -11.228 -2.086 12.401 1.00 93.19 113 SER A CA 1
ATOM 944 C C . SER A 1 113 ? -12.100 -3.233 12.940 1.00 93.19 113 SER A C 1
ATOM 946 O O . SER A 1 113 ? -12.445 -3.264 14.128 1.00 93.19 113 SER A O 1
ATOM 948 N N . PRO A 1 114 ? -12.490 -4.207 12.099 1.00 89.38 114 PRO A N 1
ATOM 949 C CA . PRO A 1 114 ? -13.007 -5.470 12.597 1.00 89.38 114 PRO A CA 1
ATOM 950 C C . PRO A 1 114 ? -11.936 -6.120 13.473 1.00 89.38 114 PRO A C 1
ATOM 952 O O . PRO A 1 114 ? -10.822 -6.361 13.009 1.00 89.38 114 PRO A O 1
ATOM 955 N N . GLN A 1 115 ? -12.265 -6.412 14.730 1.00 80.44 115 GLN A N 1
ATOM 956 C CA . GLN A 1 115 ? -11.359 -7.161 15.589 1.00 80.44 115 GLN A CA 1
ATOM 957 C C . GLN A 1 115 ? -11.333 -8.598 15.068 1.00 80.44 115 GLN A C 1
ATOM 959 O O . GLN A 1 115 ? -12.264 -9.369 15.300 1.00 80.44 115 GLN A O 1
ATOM 964 N N . SER A 1 116 ? -10.296 -8.950 14.308 1.00 62.16 116 SER A N 1
ATOM 965 C CA . SER A 1 116 ? -10.022 -10.348 14.003 1.00 62.16 116 SER A CA 1
ATOM 966 C C . SER A 1 116 ? -9.710 -11.035 15.325 1.00 62.16 116 SER A C 1
ATOM 968 O O . SER A 1 116 ? -8.750 -10.657 16.000 1.00 62.16 116 SER A O 1
ATOM 970 N N . GLU A 1 117 ? -10.519 -12.011 15.719 1.00 50.03 117 GLU A N 1
ATOM 971 C CA . GLU A 1 117 ? -10.140 -12.957 16.763 1.00 50.03 117 GLU A CA 1
ATOM 972 C C . GLU A 1 117 ? -8.806 -13.587 16.341 1.00 50.03 117 GLU A C 1
ATOM 974 O O . GLU A 1 117 ? -8.771 -14.362 15.393 1.00 50.03 117 GLU A O 1
ATOM 979 N N . GLU A 1 118 ? -7.714 -13.136 16.971 1.00 42.47 118 GLU A N 1
ATOM 980 C CA . GLU A 1 118 ? -6.340 -13.642 16.878 1.00 42.47 118 GLU A CA 1
ATOM 981 C C . GLU A 1 118 ? -6.034 -14.495 15.630 1.00 42.47 118 GLU A C 1
ATOM 983 O O . GLU A 1 118 ? -5.891 -15.716 15.709 1.00 42.47 118 GLU A O 1
ATOM 988 N N . LEU A 1 119 ? -5.801 -13.849 14.484 1.00 38.31 119 LEU A N 1
ATOM 989 C CA . LEU A 1 119 ? -4.759 -14.363 13.601 1.00 38.31 119 LEU A CA 1
ATOM 990 C C . LEU A 1 119 ? -3.434 -13.960 14.244 1.00 38.31 119 LEU A C 1
ATOM 992 O O . LEU A 1 119 ? -2.932 -12.857 14.051 1.00 38.31 119 LEU A O 1
ATOM 996 N N . LYS A 1 120 ? -2.940 -14.837 15.121 1.00 39.22 120 LYS A N 1
ATOM 997 C CA . LYS A 1 120 ? -1.580 -14.762 15.646 1.00 39.22 120 LYS A CA 1
ATOM 998 C C . LYS A 1 120 ? -0.617 -14.744 14.467 1.00 39.22 120 LYS A C 1
ATOM 1000 O O . LYS A 1 120 ? -0.674 -15.650 13.644 1.00 39.22 120 LYS A O 1
ATOM 1005 N N . GLU A 1 121 ? 0.238 -13.728 14.467 1.00 48.31 121 GLU A N 1
ATOM 1006 C CA . GLU A 1 121 ? 1.565 -13.722 13.855 1.00 48.31 121 GLU A CA 1
ATOM 1007 C C . GLU A 1 121 ? 1.615 -14.218 12.404 1.00 48.31 121 GLU A C 1
ATOM 1009 O O . GLU A 1 121 ? 1.932 -15.371 12.138 1.00 48.31 121 GLU A O 1
ATOM 1014 N N . ASP A 1 122 ? 1.382 -13.302 11.466 1.00 39.50 122 ASP A N 1
ATOM 1015 C CA . ASP A 1 122 ? 2.065 -13.351 10.167 1.00 39.50 122 ASP A CA 1
ATOM 1016 C C . ASP A 1 122 ? 2.315 -11.914 9.665 1.00 39.50 122 ASP A C 1
ATOM 1018 O O . ASP A 1 122 ? 2.010 -11.534 8.539 1.00 39.50 122 ASP A O 1
ATOM 1022 N N . ASP A 1 123 ? 2.861 -11.075 10.557 1.00 40.84 123 ASP A N 1
ATOM 1023 C CA . ASP A 1 123 ? 3.427 -9.758 10.217 1.00 40.84 123 ASP A CA 1
ATOM 1024 C C . ASP A 1 123 ? 4.884 -9.884 9.725 1.00 40.84 123 ASP A C 1
ATOM 1026 O O . ASP A 1 123 ? 5.654 -8.919 9.715 1.00 40.84 123 ASP A O 1
ATOM 1030 N N . GLU A 1 124 ? 5.289 -11.076 9.289 1.00 49.50 124 GLU A N 1
ATOM 1031 C CA . GLU A 1 124 ? 6.544 -11.280 8.589 1.00 49.50 124 GLU A CA 1
ATOM 1032 C C . GLU A 1 124 ? 6.258 -11.517 7.104 1.00 49.50 124 GLU A C 1
ATOM 1034 O O . GLU A 1 124 ? 5.638 -12.496 6.712 1.00 49.50 124 GLU A O 1
ATOM 1039 N N . GLN A 1 125 ? 6.816 -10.630 6.270 1.00 44.41 125 GLN A N 1
ATOM 1040 C CA . GLN A 1 125 ? 7.157 -10.889 4.866 1.00 44.41 125 GLN A CA 1
ATOM 1041 C C . GLN A 1 125 ? 6.181 -10.408 3.774 1.00 44.41 125 GLN A C 1
ATOM 1043 O O . GLN A 1 125 ? 5.984 -11.073 2.764 1.00 44.41 125 GLN A O 1
ATOM 1048 N N . TRP A 1 126 ? 5.758 -9.142 3.840 1.00 42.56 126 TRP A N 1
ATOM 1049 C CA . TRP A 1 126 ? 5.601 -8.339 2.612 1.00 42.56 126 TRP A CA 1
ATOM 1050 C C . TRP A 1 126 ? 6.878 -7.545 2.332 1.00 42.56 126 TRP A C 1
ATOM 1052 O O . TRP A 1 126 ? 6.898 -6.317 2.301 1.00 42.56 126 TRP A O 1
ATOM 1062 N N . GLN A 1 127 ? 7.987 -8.262 2.146 1.00 44.59 127 GLN A N 1
ATOM 1063 C CA . GLN A 1 127 ? 9.135 -7.700 1.445 1.00 44.59 127 GLN A CA 1
ATOM 1064 C C . GLN A 1 127 ? 8.841 -7.870 -0.046 1.00 44.59 127 GLN A C 1
ATOM 1066 O O . GLN A 1 127 ? 9.172 -8.891 -0.641 1.00 44.59 127 GLN A O 1
ATOM 1071 N N . GLU A 1 128 ? 8.133 -6.900 -0.629 1.00 44.84 128 GLU A N 1
ATOM 1072 C CA . GLU A 1 128 ? 8.004 -6.794 -2.081 1.00 44.84 128 GLU A CA 1
ATOM 1073 C C . GLU A 1 128 ? 9.411 -6.681 -2.684 1.00 44.84 128 GLU A C 1
ATOM 1075 O O . GLU A 1 128 ? 10.043 -5.619 -2.693 1.00 44.84 128 GLU A O 1
ATOM 1080 N N . ASP A 1 129 ? 9.917 -7.815 -3.163 1.00 46.00 129 ASP A N 1
ATOM 1081 C CA . ASP A 1 129 ? 11.123 -7.919 -3.965 1.00 46.00 129 ASP A CA 1
ATOM 1082 C C . ASP A 1 129 ? 10.865 -7.305 -5.348 1.00 46.00 129 ASP A C 1
ATOM 1084 O O . ASP A 1 129 ? 10.672 -7.981 -6.355 1.00 46.00 129 ASP A O 1
ATOM 1088 N N . PHE A 1 130 ? 10.858 -5.974 -5.410 1.00 49.81 130 PHE A N 1
ATOM 1089 C CA . PHE A 1 130 ? 10.968 -5.229 -6.667 1.00 49.81 130 PHE A CA 1
ATOM 1090 C C . PHE A 1 130 ? 12.416 -5.203 -7.197 1.00 49.81 130 PHE A C 1
ATOM 1092 O O . PHE A 1 130 ? 12.761 -4.351 -8.020 1.00 49.81 130 PHE A O 1
ATOM 1099 N N . GLY A 1 131 ? 13.296 -6.077 -6.697 1.00 48.56 131 GLY A N 1
ATOM 1100 C CA . GLY A 1 131 ? 14.732 -6.033 -6.940 1.00 48.56 131 GLY A CA 1
ATOM 1101 C C . GLY A 1 131 ? 15.179 -6.504 -8.321 1.00 48.56 131 GLY A C 1
ATOM 1102 O O . GLY A 1 131 ? 16.252 -6.085 -8.751 1.00 48.56 131 GLY A O 1
ATOM 1103 N N . ASP A 1 132 ? 14.389 -7.313 -9.037 1.00 46.84 132 ASP A N 1
ATOM 1104 C CA . ASP A 1 132 ? 14.934 -8.082 -10.171 1.00 46.84 132 ASP A CA 1
ATOM 1105 C C . ASP A 1 132 ? 14.078 -8.108 -11.450 1.00 46.84 132 ASP A C 1
ATOM 1107 O O . ASP A 1 132 ? 14.185 -9.014 -12.269 1.00 46.84 132 ASP A O 1
ATOM 1111 N N . VAL A 1 133 ? 13.230 -7.101 -11.687 1.00 45.31 133 VAL A N 1
ATOM 1112 C CA . VAL A 1 133 ? 12.453 -7.041 -12.949 1.00 45.31 133 VAL A CA 1
ATOM 1113 C C . VAL A 1 133 ? 13.292 -6.521 -14.135 1.00 45.31 133 VAL A C 1
ATOM 1115 O O . VAL A 1 133 ? 12.889 -6.666 -15.285 1.00 45.31 133 VAL A O 1
ATOM 1118 N N . PHE A 1 134 ? 14.479 -5.945 -13.900 1.00 44.53 134 PHE A N 1
ATOM 1119 C CA . PHE A 1 134 ? 15.267 -5.293 -14.963 1.00 44.53 134 PHE A CA 1
ATOM 1120 C C . PHE A 1 134 ? 16.785 -5.536 -14.909 1.00 44.53 134 PHE A C 1
ATOM 1122 O O . PHE A 1 134 ? 17.551 -4.733 -15.445 1.00 44.53 134 PHE A O 1
ATOM 1129 N N . SER A 1 135 ? 17.252 -6.639 -14.318 1.00 46.53 135 SER A N 1
ATOM 1130 C CA . SER A 1 135 ? 18.683 -6.994 -14.292 1.00 46.53 135 SER A CA 1
ATOM 1131 C C . SER A 1 135 ? 19.182 -7.608 -15.617 1.00 46.53 135 SER A C 1
ATOM 1133 O O . SER A 1 135 ? 19.922 -8.584 -15.643 1.00 46.53 135 SER A O 1
ATOM 1135 N N . ASP A 1 136 ? 18.831 -7.001 -16.753 1.00 45.31 136 ASP A N 1
ATOM 1136 C CA . ASP A 1 136 ? 19.330 -7.377 -18.089 1.00 45.31 136 ASP A CA 1
ATOM 1137 C C . ASP A 1 136 ? 20.576 -6.560 -18.485 1.00 45.31 136 ASP A C 1
ATOM 1139 O O . ASP A 1 136 ? 20.781 -6.166 -19.637 1.00 45.31 136 ASP A O 1
ATOM 1143 N N . GLU A 1 137 ? 21.450 -6.268 -17.519 1.00 49.41 137 GLU A N 1
ATOM 1144 C CA . GLU A 1 137 ? 22.638 -5.439 -17.754 1.00 49.41 137 GLU A CA 1
ATOM 1145 C C . GLU A 1 137 ? 23.926 -6.252 -18.005 1.00 49.41 137 GLU A C 1
ATOM 1147 O O . GLU A 1 137 ? 24.998 -5.673 -18.203 1.00 49.41 137 GLU A O 1
ATOM 1152 N N . GLN A 1 138 ? 23.846 -7.591 -18.089 1.00 47.00 138 GLN A N 1
ATOM 1153 C CA . GLN A 1 138 ? 25.026 -8.451 -18.292 1.00 47.00 138 GLN A CA 1
ATOM 1154 C C . GLN A 1 138 ? 25.273 -8.986 -19.715 1.00 47.00 138 GLN A C 1
ATOM 1156 O O . GLN A 1 138 ? 26.357 -9.517 -19.958 1.00 47.00 138 GLN A O 1
ATOM 1161 N N . GLU A 1 139 ? 24.389 -8.800 -20.700 1.00 42.09 139 GLU A N 1
ATOM 1162 C CA . GLU A 1 139 ? 24.569 -9.491 -21.996 1.00 42.09 139 GLU A CA 1
ATOM 1163 C C . GLU A 1 139 ? 25.415 -8.746 -23.058 1.00 42.09 139 GLU A C 1
ATOM 1165 O O . GLU A 1 139 ? 25.656 -9.269 -24.142 1.00 42.09 139 GLU A O 1
ATOM 1170 N N . PHE A 1 140 ? 25.960 -7.553 -22.772 1.00 37.03 140 PHE A N 1
ATOM 1171 C CA . PHE A 1 140 ? 26.652 -6.731 -23.793 1.00 37.03 140 PHE A CA 1
ATOM 1172 C C . PHE A 1 140 ? 28.130 -6.395 -23.522 1.00 37.03 140 PHE A C 1
ATOM 1174 O O . PHE A 1 140 ? 28.650 -5.386 -24.007 1.00 37.03 140 PHE A O 1
ATOM 1181 N N . LYS A 1 141 ? 28.862 -7.250 -22.794 1.00 42.41 141 LYS A N 1
ATOM 1182 C CA . LYS A 1 141 ? 30.325 -7.101 -22.615 1.00 42.41 141 LYS A CA 1
ATOM 1183 C C . LYS A 1 141 ? 31.144 -8.348 -22.953 1.00 42.41 141 LYS A C 1
ATOM 1185 O O . LYS A 1 141 ? 32.108 -8.669 -22.265 1.00 42.41 141 LYS A O 1
ATOM 1190 N N . SER A 1 142 ? 30.828 -9.046 -24.042 1.00 38.44 142 SER A N 1
ATOM 1191 C CA . SER A 1 142 ? 31.670 -10.157 -24.526 1.00 38.44 142 SER A CA 1
ATOM 1192 C C . SER A 1 142 ? 31.721 -10.260 -26.052 1.00 38.44 142 SER A C 1
ATOM 1194 O O . SER A 1 142 ? 31.516 -11.321 -26.622 1.00 38.44 142 SER A O 1
ATOM 1196 N N . ALA A 1 143 ? 32.036 -9.159 -26.739 1.00 40.81 143 ALA A N 1
ATOM 1197 C CA . ALA A 1 143 ? 32.355 -9.187 -28.172 1.00 40.81 143 ALA A CA 1
ATOM 1198 C C . ALA A 1 143 ? 33.630 -8.391 -28.489 1.00 40.81 143 ALA A C 1
ATOM 1200 O O . ALA A 1 143 ? 33.668 -7.569 -29.398 1.00 40.81 143 ALA A O 1
ATOM 1201 N N . LYS A 1 144 ? 34.693 -8.596 -27.699 1.00 48.00 144 LYS A N 1
ATOM 1202 C CA . LYS A 1 144 ? 36.063 -8.219 -28.089 1.00 48.00 144 LYS A CA 1
ATOM 1203 C C . LYS A 1 144 ? 37.099 -8.929 -27.215 1.00 48.00 144 LYS A C 1
ATOM 1205 O O . LYS A 1 144 ? 37.685 -8.323 -26.327 1.00 48.00 144 LYS A O 1
ATOM 1210 N N . LYS A 1 145 ? 37.304 -10.227 -27.465 1.00 37.28 145 LYS A N 1
ATOM 1211 C CA . LYS A 1 145 ? 38.619 -10.899 -27.430 1.00 37.28 145 LYS A CA 1
ATOM 1212 C C . LYS A 1 145 ? 38.480 -12.394 -27.748 1.00 37.28 145 LYS A C 1
ATOM 1214 O O . LYS A 1 145 ? 37.870 -13.143 -27.001 1.00 37.28 145 LYS A O 1
ATOM 1219 N N . ASN A 1 146 ? 39.180 -12.771 -28.813 1.00 33.09 146 ASN A N 1
ATOM 1220 C CA . ASN A 1 146 ? 39.857 -14.047 -29.030 1.00 33.09 146 ASN A CA 1
ATOM 1221 C C . ASN A 1 146 ? 39.047 -15.256 -29.524 1.00 33.09 146 ASN A C 1
ATOM 1223 O O . ASN A 1 146 ? 38.328 -15.936 -28.801 1.00 33.09 146 ASN A O 1
ATOM 1227 N N . ASN A 1 147 ? 39.337 -15.560 -30.792 1.00 43.34 147 ASN A N 1
ATOM 1228 C CA . ASN A 1 147 ? 39.357 -16.887 -31.386 1.00 43.34 147 ASN A CA 1
ATOM 1229 C C . ASN A 1 147 ? 39.979 -17.953 -30.462 1.00 43.34 147 ASN A C 1
ATOM 1231 O O . ASN A 1 147 ? 40.937 -17.684 -29.739 1.00 43.34 147 ASN A O 1
ATOM 1235 N N . GLN A 1 148 ? 39.499 -19.186 -30.656 1.00 47.56 148 GLN A N 1
ATOM 1236 C CA . GLN A 1 148 ? 39.924 -20.466 -30.069 1.00 47.56 148 GLN A CA 1
ATOM 1237 C C . GLN A 1 148 ? 39.330 -20.816 -28.692 1.00 47.56 148 GLN A C 1
ATOM 1239 O O . GLN A 1 148 ? 39.909 -20.505 -27.655 1.00 47.56 148 GLN A O 1
ATOM 1244 N N . LYS A 1 149 ? 38.250 -21.618 -28.688 1.00 39.09 149 LYS A N 1
ATOM 1245 C CA . LYS A 1 149 ? 38.218 -23.005 -28.156 1.00 39.09 149 LYS A CA 1
ATOM 1246 C C . LYS A 1 149 ? 36.800 -23.615 -28.241 1.00 39.09 149 LYS A C 1
ATOM 1248 O O . LYS A 1 149 ? 35.795 -22.931 -28.135 1.00 39.09 149 LYS A O 1
ATOM 1253 N N . LYS A 1 150 ? 36.804 -24.926 -28.498 1.00 41.75 150 LYS A N 1
ATOM 1254 C CA . LYS A 1 150 ? 35.751 -25.914 -28.831 1.00 41.75 150 LYS A CA 1
ATOM 1255 C C . LYS A 1 150 ? 34.412 -25.817 -28.052 1.00 41.75 150 LYS A C 1
ATOM 1257 O O . LYS A 1 150 ? 34.417 -25.389 -26.901 1.00 41.75 150 LYS A O 1
ATOM 1262 N N . PRO A 1 151 ? 33.284 -26.305 -28.620 1.00 39.62 151 PRO A N 1
ATOM 1263 C CA . PRO A 1 151 ? 31.955 -26.146 -28.028 1.00 39.62 151 PRO A CA 1
ATOM 1264 C C . PRO A 1 151 ? 31.730 -27.063 -26.815 1.00 39.62 151 PRO A C 1
ATOM 1266 O O . PRO A 1 151 ? 31.812 -28.289 -26.908 1.00 39.62 151 PRO A O 1
ATOM 1269 N N . ILE A 1 152 ? 31.370 -26.467 -25.676 1.00 45.50 152 ILE A N 1
ATOM 1270 C CA . ILE A 1 152 ? 30.844 -27.164 -24.494 1.00 45.50 152 ILE A CA 1
ATOM 1271 C C . ILE A 1 152 ? 29.333 -27.328 -24.6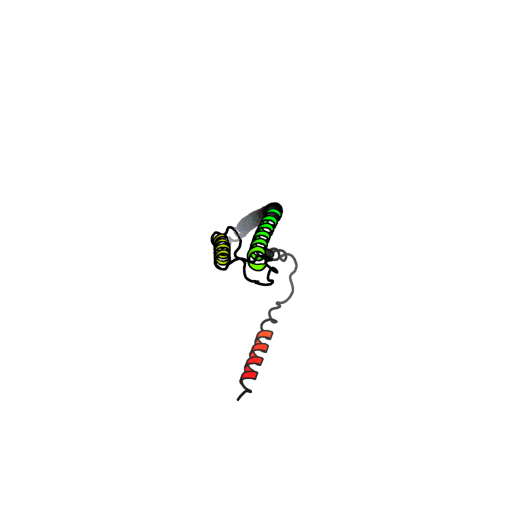89 1.00 45.50 152 ILE A C 1
ATOM 1273 O O . ILE A 1 152 ? 28.524 -26.588 -24.143 1.00 45.50 152 ILE A O 1
ATOM 1277 N N . ILE A 1 153 ? 28.935 -28.314 -25.491 1.00 52.28 153 ILE A N 1
ATOM 1278 C CA . ILE A 1 153 ? 27.537 -28.758 -25.594 1.00 52.28 153 ILE A CA 1
ATOM 1279 C C . ILE A 1 153 ? 27.524 -30.279 -25.484 1.00 52.28 153 ILE A C 1
ATOM 1281 O O . ILE A 1 153 ? 27.289 -30.957 -26.469 1.00 52.28 153 ILE A O 1
ATOM 1285 N N . GLN A 1 154 ? 27.804 -30.841 -24.299 1.00 47.09 154 GLN A N 1
ATOM 1286 C CA . GLN A 1 154 ? 27.483 -32.257 -24.012 1.00 47.09 154 GLN A CA 1
ATOM 1287 C C . GLN A 1 154 ? 27.078 -32.572 -22.555 1.00 47.09 154 GLN A C 1
ATOM 1289 O O . GLN A 1 154 ? 26.608 -33.675 -22.285 1.00 47.09 154 GLN A O 1
ATOM 1294 N N . ARG A 1 155 ? 27.149 -31.640 -21.590 1.00 46.75 155 ARG A N 1
ATOM 1295 C CA . ARG A 1 155 ? 26.915 -32.000 -20.171 1.00 46.75 155 ARG A CA 1
ATOM 1296 C C . ARG A 1 155 ? 25.451 -32.018 -19.703 1.00 46.75 155 ARG A C 1
ATOM 1298 O O . ARG A 1 155 ? 25.157 -32.702 -18.729 1.00 46.75 155 ARG A O 1
ATOM 1305 N N . LYS A 1 156 ? 24.509 -31.369 -20.404 1.00 48.38 156 LYS A N 1
ATOM 1306 C CA . LYS A 1 156 ? 23.079 -31.390 -20.012 1.00 48.38 156 LYS A CA 1
ATOM 1307 C C . LYS A 1 156 ? 22.287 -32.604 -20.530 1.00 48.38 156 LYS A C 1
ATOM 1309 O O . LYS A 1 156 ? 21.308 -32.982 -19.897 1.00 48.38 156 LYS A O 1
ATOM 1314 N N . ARG A 1 157 ? 22.722 -33.285 -21.604 1.00 47.25 157 ARG A N 1
ATOM 1315 C CA . ARG A 1 157 ? 22.005 -34.470 -22.139 1.00 47.25 157 ARG A CA 1
ATOM 1316 C C . ARG A 1 157 ? 22.341 -35.778 -21.412 1.00 47.25 157 ARG A C 1
ATOM 1318 O O . ARG A 1 157 ? 21.499 -36.669 -21.363 1.00 47.25 157 ARG A O 1
ATOM 1325 N N . MET A 1 158 ? 23.519 -35.886 -20.790 1.00 47.19 158 MET A N 1
ATOM 1326 C CA . MET A 1 158 ? 23.908 -37.113 -20.079 1.00 47.19 158 MET A CA 1
ATOM 1327 C C . MET A 1 158 ? 23.154 -37.283 -18.746 1.00 47.19 158 MET A C 1
ATOM 1329 O O . MET A 1 158 ? 22.770 -38.396 -18.399 1.00 47.19 158 MET A O 1
ATOM 1333 N N . LYS A 1 159 ? 22.846 -36.182 -18.040 1.00 51.38 159 LYS A N 1
ATOM 1334 C CA . LYS A 1 159 ? 22.122 -36.229 -16.754 1.00 51.38 159 LYS A CA 1
ATOM 1335 C C . LYS A 1 159 ? 20.648 -36.643 -16.921 1.00 51.38 159 LYS A C 1
ATOM 1337 O O . LYS A 1 159 ? 20.139 -37.400 -16.103 1.00 51.38 159 LYS A O 1
ATOM 1342 N N . ILE A 1 160 ? 20.005 -36.249 -18.027 1.00 53.00 160 ILE A N 1
ATOM 1343 C CA . ILE A 1 160 ? 18.639 -36.687 -18.384 1.00 53.00 160 ILE A CA 1
ATOM 1344 C C . ILE A 1 160 ? 18.602 -38.171 -18.799 1.00 53.00 160 ILE A C 1
ATOM 1346 O O . ILE A 1 160 ? 17.668 -38.885 -18.433 1.00 53.00 160 ILE A O 1
ATOM 1350 N N . MET A 1 161 ? 19.623 -38.682 -19.502 1.00 52.75 161 MET A N 1
ATOM 1351 C CA . MET A 1 161 ? 19.683 -40.116 -19.842 1.00 52.75 161 MET A CA 1
ATOM 1352 C C . MET A 1 161 ? 19.927 -41.021 -18.626 1.00 52.75 161 MET A C 1
ATOM 1354 O O . MET A 1 161 ? 19.385 -42.123 -18.578 1.00 52.75 161 MET A O 1
ATOM 1358 N N . ILE A 1 162 ? 20.706 -40.572 -17.634 1.00 56.53 162 ILE A N 1
ATOM 1359 C CA . ILE A 1 162 ? 20.930 -41.347 -16.401 1.00 56.53 162 ILE A CA 1
ATOM 1360 C C . ILE A 1 162 ? 19.646 -41.393 -15.556 1.00 56.53 162 ILE A C 1
ATOM 1362 O O . ILE A 1 162 ? 19.265 -42.471 -15.099 1.00 56.53 162 ILE A O 1
ATOM 1366 N N . LEU A 1 163 ? 18.918 -40.274 -15.428 1.00 52.97 163 LEU A N 1
ATOM 1367 C CA . LEU A 1 163 ? 17.647 -40.249 -14.690 1.00 52.97 163 LEU A CA 1
ATOM 1368 C C . LEU A 1 163 ? 16.572 -41.141 -15.336 1.00 52.97 163 LEU A C 1
ATOM 1370 O O . LEU A 1 163 ? 15.853 -41.855 -14.643 1.00 52.97 163 LEU A O 1
ATOM 1374 N N . THR A 1 164 ? 16.483 -41.152 -16.668 1.00 54.81 164 THR A N 1
ATOM 1375 C CA . THR A 1 164 ? 15.447 -41.925 -17.378 1.00 54.81 164 THR A CA 1
ATOM 1376 C C . THR A 1 164 ? 15.726 -43.431 -17.432 1.00 54.81 164 THR A C 1
ATOM 1378 O O . THR A 1 164 ? 14.777 -44.215 -17.479 1.00 54.81 164 THR A O 1
ATOM 1381 N N . LYS A 1 165 ? 16.993 -43.871 -17.358 1.00 57.19 165 LYS A N 1
ATOM 1382 C CA . LYS A 1 165 ? 17.336 -45.298 -17.180 1.00 57.19 165 LYS A CA 1
ATOM 1383 C C . LYS A 1 165 ? 17.077 -45.796 -15.754 1.00 57.19 165 LYS A C 1
ATOM 1385 O O . LYS A 1 165 ? 16.624 -46.927 -15.603 1.00 57.19 165 LYS A O 1
ATOM 1390 N N . GLY A 1 166 ? 17.296 -44.960 -14.735 1.00 52.78 166 GLY A N 1
ATOM 1391 C CA . GLY A 1 166 ? 17.009 -45.312 -13.338 1.00 52.78 166 GLY A CA 1
ATOM 1392 C C . GLY A 1 166 ? 15.521 -45.569 -13.076 1.00 52.78 166 GLY A C 1
ATOM 1393 O O . GLY A 1 166 ? 15.168 -46.555 -12.438 1.00 52.78 166 GLY A O 1
ATOM 1394 N N . ILE A 1 167 ? 14.639 -44.747 -13.654 1.00 56.31 167 ILE A N 1
ATOM 1395 C CA . ILE A 1 167 ? 13.184 -44.869 -13.452 1.00 56.31 167 ILE A CA 1
ATOM 1396 C C . ILE A 1 167 ? 12.611 -46.115 -14.151 1.00 56.31 167 ILE A C 1
ATOM 1398 O O . ILE A 1 167 ? 11.736 -46.780 -13.604 1.00 56.31 167 ILE A O 1
ATOM 1402 N N . LYS A 1 168 ? 13.137 -46.506 -15.322 1.00 56.72 168 LYS A N 1
ATOM 1403 C CA . LYS A 1 168 ? 12.685 -47.728 -16.016 1.00 56.72 168 LYS A CA 1
ATOM 1404 C C . LYS A 1 168 ? 13.119 -49.021 -15.318 1.00 56.72 168 LYS A C 1
ATOM 1406 O O . LYS A 1 168 ? 12.420 -50.021 -15.440 1.00 56.72 168 LYS A O 1
ATOM 1411 N N . ASN A 1 169 ? 14.232 -49.009 -14.579 1.00 52.75 169 ASN A N 1
ATOM 1412 C CA . ASN A 1 169 ? 14.716 -50.204 -13.885 1.00 52.75 169 ASN A CA 1
ATOM 1413 C C . ASN A 1 169 ? 13.980 -50.469 -12.556 1.00 52.75 169 ASN A C 1
ATOM 1415 O O . ASN A 1 169 ? 13.900 -51.616 -12.134 1.00 52.75 169 ASN A O 1
ATOM 1419 N N . LEU A 1 170 ? 13.383 -49.441 -11.931 1.00 53.94 170 LEU A N 1
ATOM 1420 C CA . LEU A 1 170 ? 12.532 -49.616 -10.743 1.00 53.94 170 LEU A CA 1
ATOM 1421 C C . LEU A 1 170 ? 11.131 -50.165 -11.069 1.00 53.94 170 LEU A C 1
ATOM 1423 O O . LEU A 1 170 ? 10.518 -50.798 -10.219 1.00 53.94 170 LEU A O 1
ATOM 1427 N N . ILE A 1 171 ? 10.629 -49.965 -12.291 1.00 57.06 171 ILE A N 1
ATOM 1428 C CA . ILE A 1 171 ? 9.281 -50.416 -12.691 1.00 57.06 171 ILE A CA 1
ATOM 1429 C C . ILE A 1 171 ? 9.262 -51.912 -13.079 1.00 57.06 171 ILE A C 1
ATOM 1431 O O . ILE A 1 171 ? 8.214 -52.547 -13.017 1.00 57.06 171 ILE A O 1
ATOM 1435 N N . ASN A 1 172 ? 10.415 -52.507 -13.410 1.00 55.09 172 ASN A N 1
ATOM 1436 C CA . ASN A 1 172 ? 10.526 -53.913 -13.837 1.00 55.09 172 ASN A CA 1
ATOM 1437 C C . ASN A 1 172 ? 10.993 -54.896 -12.743 1.00 55.09 172 ASN A C 1
ATOM 1439 O O . ASN A 1 172 ? 11.183 -56.069 -13.042 1.00 55.09 172 ASN A O 1
ATOM 1443 N N . GLN A 1 173 ? 11.178 -54.447 -11.499 1.00 56.50 173 GLN A N 1
ATOM 1444 C CA . GLN A 1 173 ? 11.556 -55.298 -10.351 1.00 56.50 173 GLN A CA 1
ATOM 1445 C C . GLN A 1 173 ? 10.413 -55.448 -9.323 1.00 56.50 173 GLN A C 1
ATOM 1447 O O . GLN A 1 173 ? 10.631 -55.903 -8.207 1.00 56.50 173 GLN A O 1
ATOM 1452 N N . GLY A 1 174 ? 9.193 -55.043 -9.693 1.00 56.53 174 GLY A N 1
ATOM 1453 C CA . GLY A 1 174 ? 7.991 -55.102 -8.854 1.00 56.53 174 GLY A CA 1
ATOM 1454 C C . GLY A 1 174 ? 6.867 -55.951 -9.452 1.00 56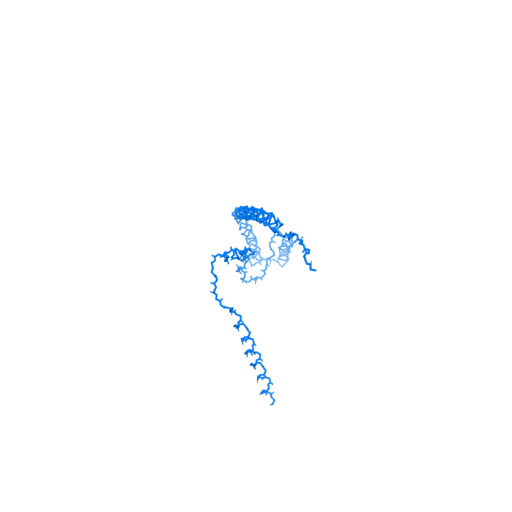.53 174 GLY A C 1
ATOM 1455 O O . GLY A 1 174 ? 5.708 -55.542 -9.389 1.00 56.53 174 GLY A O 1
ATOM 1456 N N . LYS A 1 175 ? 7.205 -57.085 -10.075 1.00 49.03 175 LYS A N 1
ATOM 1457 C CA . LYS A 1 175 ? 6.274 -58.170 -10.415 1.00 49.03 175 LYS A CA 1
ATOM 1458 C C . LYS A 1 175 ? 6.907 -59.510 -10.088 1.00 49.03 175 LYS A C 1
ATOM 1460 O O . LYS A 1 175 ? 8.107 -59.656 -10.404 1.00 49.03 175 LYS A O 1
#

Secondary structure (DSSP, 8-state):
-----PPP--SHHHHHHHHHHHHHHHHHHHHHHHHHHHHHHHHHHHHHHHHHHHHHHHHHHHHHHHHHHHHHHHHHHHHHHHHHHHHHS---HHHHHHHHHHHHHHHHTTSS----S------S------SSS----STTS-SSS--------SHHHHHHHHHHHHHHHHHTS--

Solvent-accessible surface area (backbone atoms only — not comparable to full-atom values): 11143 Å² total; per-residue (Å²): 134,88,79,90,81,78,83,85,87,78,76,77,66,62,65,59,52,52,54,56,50,52,52,51,51,49,53,51,49,53,52,50,54,50,50,54,50,51,53,51,52,51,52,51,53,51,50,54,50,51,54,49,52,52,52,51,51,52,54,50,46,64,63,46,49,62,55,52,51,51,53,53,50,52,45,48,51,52,53,50,51,52,49,46,55,71,69,74,47,94,66,55,73,68,61,46,53,54,52,52,51,51,54,51,47,37,28,75,70,62,78,34,74,71,80,68,83,75,80,71,82,77,91,72,78,89,72,80,79,80,81,68,90,74,80,78,82,74,85,84,82,82,89,85,82,80,87,87,81,82,87,92,79,64,76,74,64,55,60,56,53,52,54,58,53,54,57,58,58,63,67,72,73,76,122

Foldseek 3Di:
DDDDDDPDDDDPPVVVVVVVVVVVVVVVVVVVV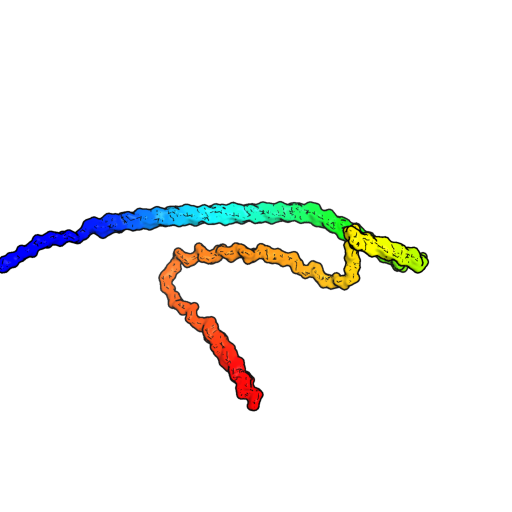VVVVVVVVVVVVVVVVVVVVVVVVVVVCVVCVVVVVVLVVVLVVVVVVLVCCLPVDPDDPVRNVVSVVVVVVCCVVVVHPDPDPDPDDDPPDPPPCPPPPDPPPPDPPPDDDDDDDDDPPDDPVVVVVVVVVVVVVVVVVPD

Organism: NCBI:txid1284629

Mean predicted aligned error: 19.3 Å